Protein AF-A0A260V8D3-F1 (afdb_monomer_lite)

Structure (mmCIF, N/CA/C/O backbone):
data_AF-A0A260V8D3-F1
#
_entry.id   AF-A0A260V8D3-F1
#
loop_
_atom_site.group_PDB
_atom_site.id
_atom_site.type_symbol
_atom_site.label_atom_id
_atom_site.label_alt_id
_atom_site.label_comp_id
_atom_site.label_asym_id
_atom_site.label_entity_id
_atom_site.label_seq_id
_atom_site.pdbx_PDB_ins_code
_atom_site.Cartn_x
_atom_site.Cartn_y
_atom_site.Cartn_z
_atom_site.occupancy
_atom_site.B_iso_or_equiv
_atom_site.auth_seq_id
_atom_site.auth_comp_id
_atom_site.auth_asym_id
_atom_site.auth_atom_id
_atom_site.pdbx_PDB_model_num
ATOM 1 N N . MET A 1 1 ? 22.211 -0.986 -17.052 1.00 71.12 1 MET A N 1
ATOM 2 C CA . MET A 1 1 ? 21.735 -2.228 -16.417 1.00 71.12 1 MET A CA 1
ATOM 3 C C . MET A 1 1 ? 20.265 -2.484 -16.721 1.00 71.12 1 MET A C 1
ATOM 5 O O . MET A 1 1 ? 20.011 -3.429 -17.446 1.00 71.12 1 MET A O 1
ATOM 9 N N . PHE A 1 2 ? 19.313 -1.675 -16.240 1.00 67.88 2 PHE A N 1
ATOM 10 C CA . PHE A 1 2 ? 17.875 -1.931 -16.475 1.00 67.88 2 PHE A CA 1
ATOM 11 C C . PHE A 1 2 ? 17.333 -1.320 -17.772 1.00 67.88 2 PHE A C 1
ATOM 13 O O . PHE A 1 2 ? 16.334 -1.789 -18.302 1.00 67.88 2 PHE A O 1
ATOM 20 N N . ALA A 1 3 ? 18.001 -0.285 -18.285 1.00 75.62 3 ALA A N 1
ATOM 21 C CA . ALA A 1 3 ? 17.654 0.346 -19.558 1.00 75.62 3 ALA A CA 1
ATOM 22 C C . ALA A 1 3 ? 18.094 -0.471 -20.788 1.00 75.62 3 ALA A C 1
ATOM 24 O O . ALA A 1 3 ? 17.706 -0.146 -21.905 1.00 75.62 3 ALA A O 1
ATOM 25 N N . ASP A 1 4 ? 18.918 -1.505 -20.592 1.00 82.06 4 ASP A N 1
ATOM 26 C CA . ASP A 1 4 ? 19.376 -2.398 -21.656 1.00 82.06 4 ASP A CA 1
ATOM 27 C C . ASP A 1 4 ? 18.377 -3.560 -21.809 1.00 82.06 4 ASP A C 1
ATOM 29 O O . ASP A 1 4 ? 18.324 -4.423 -20.930 1.00 82.06 4 ASP A O 1
ATOM 33 N N . PRO A 1 5 ? 17.565 -3.594 -22.881 1.00 76.62 5 PRO A N 1
ATOM 34 C CA . PRO A 1 5 ? 16.476 -4.558 -23.031 1.00 76.62 5 PRO A CA 1
ATOM 35 C C . PRO A 1 5 ? 16.957 -5.996 -23.269 1.00 76.62 5 PRO A C 1
ATOM 37 O O . PRO A 1 5 ? 16.194 -6.938 -23.045 1.00 76.62 5 PRO A O 1
ATOM 40 N N . GLU A 1 6 ? 18.205 -6.186 -23.704 1.00 84.44 6 GLU A N 1
ATOM 41 C CA . GLU A 1 6 ? 18.755 -7.514 -23.987 1.00 84.44 6 GLU A CA 1
ATOM 42 C C . GLU A 1 6 ? 19.137 -8.266 -22.711 1.00 84.44 6 GLU A C 1
ATOM 44 O O . GLU A 1 6 ? 19.240 -9.497 -22.716 1.00 84.44 6 GLU A O 1
ATOM 49 N N . ARG A 1 7 ? 19.279 -7.547 -21.594 1.00 87.56 7 ARG A N 1
ATOM 50 C CA . ARG A 1 7 ? 19.604 -8.126 -20.294 1.00 87.56 7 ARG A CA 1
ATOM 51 C C . ARG A 1 7 ? 18.429 -8.864 -19.669 1.00 87.56 7 ARG A C 1
ATOM 53 O O . ARG A 1 7 ? 17.275 -8.444 -19.745 1.00 87.56 7 ARG A O 1
ATOM 60 N N . LEU A 1 8 ? 18.755 -9.952 -18.976 1.00 87.81 8 LEU A N 1
ATOM 61 C CA . LEU A 1 8 ? 17.786 -10.764 -18.246 1.00 87.81 8 LEU A CA 1
ATOM 62 C C . LEU A 1 8 ? 17.034 -9.929 -17.201 1.00 87.81 8 LEU A C 1
ATOM 64 O O . LEU A 1 8 ? 15.817 -10.039 -17.082 1.00 87.81 8 LEU A O 1
ATOM 68 N N . GLU A 1 9 ? 17.739 -9.049 -16.492 1.00 84.81 9 GLU A N 1
ATOM 69 C CA . GLU A 1 9 ? 17.170 -8.205 -15.442 1.00 84.81 9 GLU A CA 1
ATOM 70 C C . GLU A 1 9 ? 16.109 -7.243 -15.989 1.00 84.81 9 GLU A C 1
ATOM 72 O O . GLU A 1 9 ? 15.081 -7.034 -15.348 1.00 84.81 9 GLU A O 1
ATOM 77 N N . ALA A 1 10 ? 16.316 -6.698 -17.191 1.00 84.44 10 ALA A N 1
ATOM 78 C CA . ALA A 1 10 ? 15.344 -5.823 -17.840 1.00 84.44 10 ALA A CA 1
ATOM 79 C C . ALA A 1 10 ? 14.084 -6.587 -18.274 1.00 84.44 10 ALA A C 1
ATOM 81 O O . ALA A 1 10 ? 12.976 -6.062 -18.149 1.00 84.44 10 ALA A O 1
ATOM 82 N N . ARG A 1 11 ? 14.227 -7.838 -18.734 1.00 86.81 11 ARG A N 1
ATOM 83 C CA . ARG A 1 11 ? 13.082 -8.697 -19.089 1.00 86.81 11 ARG A CA 1
ATOM 84 C C . ARG A 1 11 ? 12.254 -9.064 -17.865 1.00 86.81 11 ARG A C 1
ATOM 86 O O . ARG A 1 11 ? 11.051 -8.830 -17.878 1.00 86.81 11 ARG A O 1
ATOM 93 N N . ILE A 1 12 ? 12.908 -9.531 -16.797 1.00 88.81 12 ILE A N 1
ATOM 94 C CA . ILE A 1 12 ? 12.252 -9.851 -15.519 1.00 88.81 12 ILE A CA 1
ATOM 95 C C . ILE A 1 12 ? 11.487 -8.629 -15.002 1.00 88.81 12 ILE A C 1
ATOM 97 O O . ILE A 1 12 ? 10.323 -8.728 -14.621 1.00 88.81 12 ILE A O 1
ATOM 101 N N . LEU A 1 13 ? 12.122 -7.455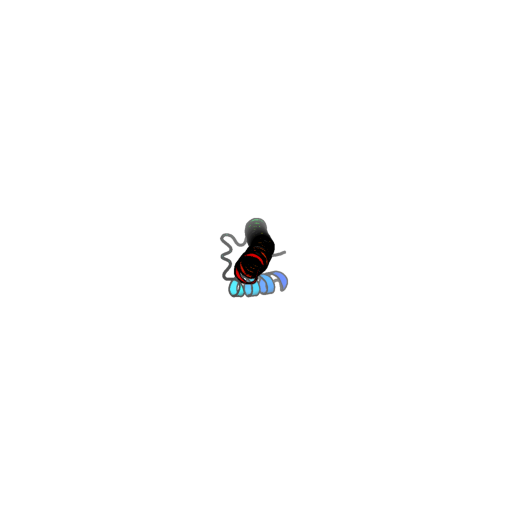 -15.029 1.00 86.12 13 LEU A N 1
ATOM 102 C CA . LEU A 1 13 ? 11.499 -6.223 -14.563 1.00 86.12 13 LEU A CA 1
ATOM 103 C C . LEU A 1 13 ? 10.285 -5.825 -15.406 1.00 86.12 13 LEU A C 1
ATOM 105 O O . LEU A 1 13 ? 9.295 -5.332 -14.870 1.00 86.12 13 LEU A O 1
ATOM 109 N N . ARG A 1 14 ? 10.350 -6.036 -16.722 1.00 83.88 14 ARG A N 1
ATOM 110 C CA . ARG A 1 14 ? 9.265 -5.714 -17.650 1.00 83.88 14 ARG A CA 1
ATOM 111 C C . ARG A 1 14 ? 8.080 -6.661 -17.494 1.00 83.88 14 ARG A C 1
ATOM 113 O O . ARG A 1 14 ? 6.947 -6.191 -17.495 1.00 83.88 14 ARG A O 1
ATOM 120 N N . GLU A 1 15 ? 8.336 -7.954 -17.321 1.00 88.19 15 GLU A N 1
ATOM 121 C CA . GLU A 1 15 ? 7.304 -8.952 -17.016 1.00 88.19 15 GLU A CA 1
ATOM 122 C C . GLU A 1 15 ? 6.615 -8.636 -15.686 1.00 88.19 15 GLU A C 1
ATOM 124 O O . GLU A 1 15 ? 5.388 -8.557 -15.623 1.00 88.19 15 GLU A O 1
ATOM 129 N N . TRP A 1 16 ? 7.396 -8.356 -14.640 1.00 89.38 16 TRP A N 1
ATOM 130 C CA . TRP A 1 16 ? 6.856 -7.937 -13.349 1.00 89.38 16 TRP A CA 1
ATOM 131 C C . TRP A 1 16 ? 6.040 -6.639 -13.463 1.00 89.38 16 TRP A C 1
ATOM 133 O O . TRP A 1 16 ? 4.920 -6.566 -12.960 1.00 89.38 16 TRP A O 1
ATOM 143 N N . ALA A 1 17 ? 6.541 -5.628 -14.181 1.00 87.12 17 ALA A N 1
ATOM 144 C CA . ALA A 1 17 ? 5.826 -4.367 -14.378 1.00 87.12 17 ALA A CA 1
ATOM 145 C C . ALA A 1 17 ? 4.495 -4.563 -15.121 1.00 87.12 17 ALA A C 1
ATOM 147 O O . ALA A 1 17 ? 3.508 -3.914 -14.781 1.00 87.12 17 ALA A O 1
ATOM 148 N N . GLN A 1 18 ? 4.438 -5.479 -16.093 1.00 86.69 18 GLN A N 1
ATOM 149 C CA . GLN A 1 18 ? 3.195 -5.845 -16.777 1.00 86.69 18 GLN A CA 1
ATOM 150 C C . GLN A 1 18 ? 2.198 -6.525 -15.834 1.00 86.69 18 GLN A C 1
ATOM 152 O O . GLN A 1 18 ? 1.025 -6.158 -15.841 1.00 86.69 18 GLN A O 1
ATOM 157 N N . GLN A 1 19 ? 2.658 -7.466 -15.002 1.00 88.50 19 GLN A N 1
ATOM 158 C CA . GLN A 1 19 ? 1.819 -8.146 -14.007 1.00 88.50 19 GLN A CA 1
ATOM 159 C C . GLN A 1 19 ? 1.232 -7.177 -12.976 1.00 88.50 19 GLN A C 1
ATOM 161 O O . GLN A 1 19 ? 0.097 -7.347 -12.546 1.00 88.50 19 GLN A O 1
ATOM 166 N N . GLN A 1 20 ? 1.999 -6.158 -12.588 1.00 85.75 20 GLN A N 1
ATOM 167 C CA . GLN A 1 20 ? 1.583 -5.138 -11.623 1.00 85.75 20 GLN A CA 1
ATOM 168 C C . GLN A 1 20 ? 0.901 -3.923 -12.281 1.00 85.75 20 GLN A C 1
ATOM 170 O O . GLN A 1 20 ? 0.610 -2.940 -11.604 1.00 85.75 20 GLN A O 1
ATOM 175 N N . HIS A 1 21 ? 0.663 -3.957 -13.599 1.00 86.75 21 HIS A N 1
ATOM 176 C CA . HIS A 1 21 ? 0.073 -2.859 -14.378 1.00 86.75 21 HIS A CA 1
ATOM 177 C C . HIS A 1 21 ? 0.814 -1.506 -14.252 1.00 86.75 21 HIS A C 1
ATOM 179 O O . HIS A 1 21 ? 0.220 -0.431 -14.367 1.00 86.75 21 HIS A O 1
ATOM 185 N N . ILE A 1 22 ? 2.133 -1.539 -14.051 1.00 85.19 22 ILE A N 1
ATOM 186 C CA . ILE A 1 22 ? 2.978 -0.352 -13.887 1.00 85.19 22 ILE A CA 1
ATOM 187 C C . ILE A 1 22 ? 3.377 0.195 -15.259 1.00 85.19 22 ILE A C 1
ATOM 189 O O . ILE A 1 22 ? 3.997 -0.488 -16.073 1.00 85.19 22 ILE A O 1
ATOM 193 N N . THR A 1 23 ? 3.086 1.474 -15.501 1.00 80.50 23 THR A N 1
ATOM 194 C CA . THR A 1 23 ? 3.514 2.164 -16.727 1.00 80.50 23 THR A CA 1
ATOM 195 C C . THR A 1 23 ? 4.856 2.861 -16.514 1.00 80.50 23 THR A C 1
ATOM 197 O O . THR A 1 23 ? 4.949 3.846 -15.778 1.00 80.50 23 THR A O 1
ATOM 200 N N . ILE A 1 24 ? 5.898 2.387 -17.199 1.00 76.31 24 ILE A N 1
ATOM 201 C CA . ILE A 1 24 ? 7.211 3.041 -17.233 1.00 76.31 24 ILE A CA 1
ATOM 202 C C . ILE A 1 24 ? 7.192 4.080 -18.362 1.00 76.31 24 ILE A C 1
ATOM 204 O O . ILE A 1 24 ? 7.066 3.737 -19.533 1.00 76.31 24 ILE A O 1
ATOM 208 N N . ARG A 1 25 ? 7.255 5.367 -18.001 1.00 71.00 25 ARG A N 1
ATOM 209 C CA . ARG A 1 25 ? 7.073 6.496 -18.937 1.00 71.00 25 ARG A CA 1
ATOM 210 C C . ARG A 1 25 ? 8.300 6.768 -19.819 1.00 71.00 25 ARG A C 1
ATOM 212 O O . ARG A 1 25 ? 8.162 7.356 -20.884 1.00 71.00 25 ARG A O 1
ATOM 219 N N . ASP A 1 26 ? 9.477 6.365 -19.352 1.00 74.88 26 ASP A N 1
ATOM 220 C CA . ASP A 1 26 ? 10.760 6.481 -20.040 1.00 74.88 26 ASP A CA 1
ATOM 221 C C . ASP A 1 26 ? 11.629 5.284 -19.628 1.00 74.88 26 ASP A C 1
ATOM 223 O O . ASP A 1 26 ? 11.769 5.009 -18.434 1.00 74.88 26 ASP A O 1
ATOM 227 N N . ASN A 1 27 ? 12.189 4.575 -20.611 1.00 74.12 27 ASN A N 1
ATOM 228 C CA . ASN A 1 27 ? 13.043 3.401 -20.402 1.00 74.12 27 ASN A CA 1
ATOM 229 C C . ASN A 1 27 ? 14.457 3.773 -19.917 1.00 74.12 27 ASN A C 1
ATOM 231 O O . ASN A 1 27 ? 15.314 2.898 -19.798 1.00 74.12 27 ASN A O 1
ATOM 235 N N . SER A 1 28 ? 14.719 5.050 -19.625 1.00 83.69 28 SER A N 1
ATOM 236 C CA . SER A 1 28 ? 15.915 5.461 -18.895 1.00 83.69 28 SER A CA 1
ATOM 237 C C . SER A 1 28 ? 15.980 4.810 -17.510 1.00 83.69 28 SER A C 1
ATOM 239 O O . SER A 1 28 ? 14.968 4.579 -16.846 1.00 83.69 28 SER A O 1
ATOM 241 N N . GLU A 1 29 ? 17.195 4.557 -17.020 1.00 83.88 29 GLU A N 1
ATOM 242 C CA . GLU A 1 29 ? 17.387 3.956 -15.693 1.00 83.88 29 GLU A CA 1
ATOM 243 C C . GLU A 1 29 ? 16.767 4.801 -14.579 1.00 83.88 29 GLU A C 1
ATOM 245 O O . GLU A 1 29 ? 16.200 4.266 -13.631 1.00 83.88 29 GLU A O 1
ATOM 250 N N . SER A 1 30 ? 16.819 6.129 -14.710 1.00 86.25 30 SER A N 1
ATOM 251 C CA . SER A 1 30 ? 16.167 7.039 -13.770 1.00 86.25 30 SER A CA 1
ATOM 252 C C . SER A 1 30 ? 14.641 6.961 -13.847 1.00 86.25 30 SER A C 1
ATOM 254 O O . SER A 1 30 ? 13.979 7.062 -12.815 1.00 86.25 30 SER A O 1
ATOM 256 N N . GLY A 1 31 ? 14.067 6.781 -15.041 1.00 83.94 31 GLY A N 1
ATOM 257 C CA . GLY A 1 31 ? 12.631 6.564 -15.224 1.00 83.94 31 GLY A CA 1
ATOM 258 C C . GLY A 1 31 ? 12.165 5.270 -14.560 1.00 83.94 31 GLY A C 1
ATOM 259 O O . GLY A 1 31 ? 11.204 5.278 -13.787 1.00 83.94 31 GLY A O 1
ATOM 260 N N . IL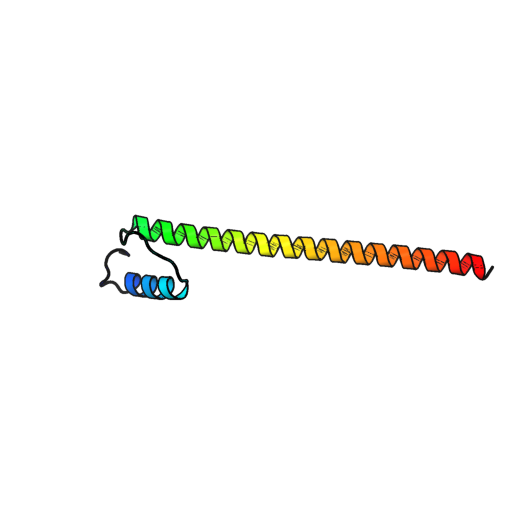E A 1 32 ? 12.919 4.194 -14.776 1.00 85.12 32 ILE A N 1
ATOM 261 C CA . ILE A 1 32 ? 12.705 2.887 -14.150 1.00 85.12 32 ILE A CA 1
ATOM 262 C C . ILE A 1 32 ? 12.825 2.984 -12.621 1.00 85.12 32 ILE A C 1
ATOM 264 O O . ILE A 1 32 ? 11.928 2.545 -11.901 1.00 85.12 32 ILE A O 1
ATOM 268 N N . ALA A 1 33 ? 13.879 3.623 -12.107 1.00 86.25 33 ALA A N 1
ATOM 269 C CA . ALA A 1 33 ? 14.081 3.795 -10.669 1.00 86.25 33 ALA A CA 1
ATOM 270 C C . ALA A 1 33 ? 12.941 4.592 -10.017 1.00 86.25 33 ALA A C 1
ATOM 272 O O . ALA A 1 33 ? 12.449 4.212 -8.957 1.00 86.25 33 ALA A O 1
ATOM 273 N N . ARG A 1 34 ? 12.463 5.666 -10.659 1.00 88.25 34 ARG A N 1
ATOM 274 C CA . ARG A 1 34 ? 11.312 6.438 -10.162 1.00 88.25 34 ARG A CA 1
ATOM 275 C C . ARG A 1 34 ? 10.029 5.614 -10.141 1.00 88.25 34 ARG A C 1
ATOM 277 O O . ARG A 1 34 ? 9.264 5.740 -9.190 1.00 88.25 34 ARG A O 1
ATOM 284 N N . ALA A 1 35 ? 9.794 4.786 -11.159 1.00 87.44 35 ALA A N 1
ATOM 285 C CA . ALA A 1 35 ? 8.634 3.900 -11.189 1.00 87.44 35 ALA A CA 1
ATOM 286 C C . ALA A 1 35 ? 8.675 2.897 -10.024 1.00 87.44 35 ALA A C 1
ATOM 288 O O . ALA A 1 35 ? 7.687 2.754 -9.309 1.00 87.44 35 ALA A O 1
ATOM 289 N N . LEU A 1 36 ? 9.835 2.285 -9.766 1.00 88.12 36 LEU A N 1
ATOM 290 C CA . LEU A 1 36 ? 10.015 1.358 -8.644 1.00 88.12 36 LEU A CA 1
ATOM 291 C C . LEU A 1 36 ? 9.867 2.037 -7.283 1.00 88.12 36 LEU A C 1
ATOM 293 O O . LEU A 1 36 ? 9.173 1.515 -6.413 1.00 88.12 36 LEU A O 1
ATOM 297 N N . LEU A 1 37 ? 10.464 3.218 -7.105 1.00 89.69 37 LEU A N 1
ATOM 298 C CA . LEU A 1 37 ? 10.318 4.000 -5.875 1.00 89.69 37 LEU A CA 1
ATOM 299 C C . LEU A 1 37 ? 8.860 4.379 -5.617 1.00 89.69 37 LEU A C 1
ATOM 301 O O . LEU A 1 37 ? 8.401 4.309 -4.480 1.00 89.69 37 LEU A O 1
ATOM 305 N N . ARG A 1 38 ? 8.125 4.752 -6.669 1.00 89.19 38 ARG A N 1
ATOM 306 C CA . ARG A 1 38 ? 6.702 5.072 -6.564 1.00 89.19 38 ARG A CA 1
ATOM 307 C C . ARG A 1 38 ? 5.893 3.865 -6.100 1.00 89.19 38 ARG A C 1
ATOM 309 O O . ARG A 1 38 ? 5.131 3.992 -5.150 1.00 89.19 38 ARG A O 1
ATOM 316 N N . VAL A 1 39 ? 6.095 2.710 -6.726 1.00 90.75 39 VAL A N 1
ATOM 317 C CA . VAL A 1 39 ? 5.383 1.472 -6.375 1.00 90.75 39 VAL A CA 1
ATOM 318 C C . VAL A 1 39 ? 5.720 1.036 -4.952 1.00 90.75 39 VAL A C 1
ATOM 320 O O . VAL A 1 39 ? 4.826 0.699 -4.182 1.00 90.75 39 VAL A O 1
ATOM 323 N N . GLY A 1 40 ? 6.993 1.117 -4.558 1.00 90.19 40 GLY A N 1
ATOM 324 C CA . GLY A 1 40 ? 7.410 0.832 -3.185 1.00 90.19 40 GLY A CA 1
ATOM 325 C C . GLY A 1 40 ? 6.770 1.774 -2.160 1.00 90.19 40 GLY A C 1
ATOM 326 O O . GLY A 1 40 ? 6.340 1.328 -1.097 1.00 90.19 40 GLY A O 1
ATOM 327 N N . ALA A 1 41 ? 6.655 3.066 -2.478 1.00 92.00 41 ALA A N 1
ATOM 328 C CA . ALA A 1 41 ? 5.989 4.039 -1.614 1.00 92.00 41 ALA A CA 1
ATOM 329 C C . ALA A 1 41 ? 4.472 3.799 -1.516 1.00 92.00 41 ALA A C 1
ATOM 331 O O . ALA A 1 41 ? 3.901 3.932 -0.434 1.00 92.00 41 ALA A O 1
ATOM 332 N N . GLU A 1 42 ? 3.825 3.428 -2.623 1.00 91.81 42 GLU A N 1
ATOM 333 C CA . GLU A 1 42 ? 2.403 3.067 -2.654 1.00 91.81 42 GLU A CA 1
ATOM 334 C C . GLU A 1 42 ? 2.137 1.811 -1.806 1.00 91.81 42 GLU A C 1
ATOM 336 O O . GLU A 1 42 ? 1.272 1.851 -0.931 1.00 91.81 42 GLU A O 1
ATOM 341 N N . ALA A 1 43 ? 2.954 0.763 -1.947 1.00 92.19 43 ALA A N 1
ATOM 342 C CA . ALA A 1 43 ? 2.857 -0.450 -1.132 1.00 92.19 43 ALA A CA 1
ATOM 343 C C . ALA A 1 43 ? 3.087 -0.181 0.368 1.00 92.19 43 ALA A C 1
ATOM 345 O O . ALA A 1 43 ? 2.387 -0.721 1.226 1.00 92.19 43 ALA A O 1
ATOM 346 N N . LEU A 1 44 ? 4.046 0.689 0.713 1.00 92.38 44 LEU A N 1
ATOM 347 C CA . LEU A 1 44 ? 4.281 1.079 2.106 1.00 92.38 44 LEU A CA 1
ATOM 348 C C . LEU A 1 44 ? 3.084 1.838 2.689 1.00 92.38 44 LEU A C 1
ATOM 350 O O . LEU A 1 44 ? 2.708 1.613 3.841 1.00 92.38 44 LEU A O 1
ATOM 354 N N . ARG A 1 45 ? 2.479 2.729 1.897 1.00 91.44 45 ARG A N 1
ATOM 355 C CA . ARG A 1 45 ? 1.279 3.466 2.296 1.00 91.44 45 ARG A CA 1
ATOM 356 C C . ARG A 1 45 ? 0.103 2.524 2.532 1.00 91.44 45 ARG A C 1
ATOM 358 O O . ARG A 1 45 ? -0.597 2.695 3.524 1.00 91.44 45 ARG A O 1
ATOM 365 N N . GLU A 1 46 ? -0.114 1.555 1.649 1.00 93.06 46 GLU A N 1
ATOM 366 C CA . GLU A 1 46 ? -1.184 0.565 1.794 1.00 93.06 46 GLU A CA 1
ATOM 367 C C . GLU A 1 46 ? -1.015 -0.254 3.077 1.00 93.06 46 GLU A C 1
ATOM 369 O O . GLU A 1 46 ? -1.936 -0.318 3.888 1.00 93.06 46 GLU A O 1
ATOM 374 N N . LYS A 1 47 ? 0.198 -0.747 3.345 1.00 92.12 47 LYS A N 1
ATOM 375 C CA . LYS A 1 47 ? 0.509 -1.461 4.591 1.00 92.12 47 LYS A CA 1
ATOM 376 C C . LYS A 1 47 ? 0.282 -0.606 5.842 1.00 92.12 47 LYS A C 1
ATOM 378 O O . LYS A 1 47 ? -0.174 -1.105 6.868 1.00 92.12 47 LYS A O 1
ATOM 383 N N . ALA A 1 48 ? 0.610 0.685 5.780 1.00 91.81 48 ALA A N 1
ATOM 384 C CA . ALA A 1 48 ? 0.353 1.602 6.888 1.00 91.81 48 ALA A CA 1
ATOM 385 C C . ALA A 1 48 ? -1.153 1.820 7.119 1.00 91.81 48 ALA A C 1
ATOM 387 O O . ALA A 1 48 ? -1.582 1.928 8.267 1.00 91.81 48 ALA A O 1
ATOM 388 N N . LEU A 1 49 ? -1.956 1.864 6.049 1.00 93.75 49 LEU A N 1
ATOM 389 C CA . LEU A 1 49 ? -3.414 1.944 6.152 1.00 93.75 49 LEU A CA 1
ATOM 390 C C . LEU A 1 49 ? -4.004 0.667 6.746 1.00 93.75 49 LEU A C 1
ATOM 392 O O . LEU A 1 49 ? -4.826 0.763 7.651 1.00 93.75 49 LEU A O 1
ATOM 396 N N . GLU A 1 50 ? -3.569 -0.503 6.279 1.00 94.25 50 GLU A N 1
ATOM 397 C CA . GLU A 1 50 ? -3.984 -1.802 6.819 1.00 94.25 50 GLU A CA 1
ATOM 398 C C . GLU A 1 50 ? -3.722 -1.878 8.330 1.00 94.25 50 GLU A C 1
ATOM 400 O O . GLU A 1 50 ? -4.647 -2.109 9.106 1.00 94.25 50 GLU A O 1
ATOM 405 N N . ALA A 1 51 ? -2.504 -1.535 8.765 1.00 92.00 51 ALA A N 1
ATOM 406 C CA . ALA A 1 51 ? -2.162 -1.484 10.186 1.00 92.00 51 ALA A CA 1
ATOM 407 C C . ALA A 1 51 ? -3.035 -0.487 10.973 1.00 92.00 51 ALA A C 1
ATOM 409 O O . ALA A 1 51 ? -3.466 -0.777 12.087 1.00 92.00 51 ALA A O 1
ATOM 410 N N . GLY A 1 52 ? -3.327 0.684 10.397 1.00 91.25 52 GLY A N 1
ATOM 411 C CA . GLY A 1 52 ? -4.212 1.670 11.019 1.00 91.25 52 GLY A CA 1
ATOM 412 C C . GLY A 1 52 ? -5.654 1.174 11.167 1.00 91.25 52 GLY A C 1
ATOM 413 O O . GLY A 1 52 ? -6.292 1.429 12.190 1.00 91.25 52 GLY A O 1
ATOM 414 N N . TYR A 1 53 ? -6.169 0.442 10.177 1.00 93.81 53 TYR A N 1
ATOM 415 C CA . TYR A 1 53 ? -7.497 -0.165 10.246 1.00 93.81 53 TYR A CA 1
ATOM 416 C C . TYR A 1 53 ? -7.569 -1.299 11.269 1.00 93.81 53 TYR A C 1
ATOM 418 O O . TYR A 1 53 ? -8.578 -1.402 11.969 1.00 93.81 53 TYR A O 1
ATOM 426 N N . ASP A 1 54 ? -6.512 -2.098 11.406 1.00 94.12 54 ASP A N 1
ATOM 427 C CA . ASP A 1 54 ? -6.434 -3.144 12.427 1.00 94.12 54 ASP A CA 1
ATOM 428 C C . ASP A 1 54 ? -6.483 -2.567 13.845 1.00 94.12 54 ASP A C 1
ATOM 430 O O . ASP A 1 54 ? -7.219 -3.073 14.695 1.00 94.12 54 ASP A O 1
ATOM 434 N N . GLU A 1 55 ? -5.747 -1.484 14.109 1.00 91.38 55 GLU A N 1
ATOM 435 C CA . GLU A 1 55 ? -5.809 -0.794 15.403 1.00 91.38 55 GLU A CA 1
ATOM 436 C C . GLU A 1 55 ? -7.202 -0.205 15.658 1.00 91.38 55 GLU A C 1
ATOM 438 O O . GLU A 1 55 ? -7.800 -0.448 16.707 1.00 91.38 55 GLU A O 1
ATOM 443 N N . LEU A 1 56 ? -7.798 0.461 14.664 1.00 91.75 56 LEU A N 1
ATOM 444 C CA . LEU A 1 56 ? -9.159 0.985 14.793 1.00 91.75 56 LEU A CA 1
ATOM 445 C C . LEU A 1 56 ? -10.185 -0.128 15.077 1.00 91.75 56 LEU A C 1
ATOM 447 O O . LEU A 1 56 ? -11.124 0.060 15.856 1.00 91.75 56 LEU A O 1
ATOM 451 N N . ALA A 1 57 ? -10.025 -1.299 14.459 1.00 92.38 57 ALA A N 1
ATOM 452 C CA . ALA A 1 57 ? -10.891 -2.447 14.697 1.00 92.38 57 ALA A CA 1
ATOM 453 C C . ALA A 1 57 ? -10.765 -2.980 16.136 1.00 92.38 57 ALA A C 1
ATOM 455 O O . ALA A 1 57 ? -11.779 -3.379 16.727 1.00 92.38 57 ALA A O 1
ATOM 456 N N . LYS A 1 58 ? -9.556 -2.958 16.716 1.00 90.44 58 LYS A N 1
ATOM 457 C CA . LYS A 1 58 ? -9.315 -3.326 18.122 1.00 90.44 58 LYS A CA 1
ATOM 458 C C . LYS A 1 58 ? -10.007 -2.354 19.073 1.00 90.44 58 LYS A C 1
ATOM 460 O O . LYS A 1 58 ? -10.783 -2.813 19.914 1.00 90.44 58 LYS A O 1
ATOM 465 N N . ASP A 1 59 ? -9.835 -1.051 18.872 1.00 88.75 59 ASP A N 1
ATOM 466 C CA . ASP A 1 59 ? -10.464 -0.013 19.702 1.00 88.75 59 ASP A CA 1
ATOM 467 C C . ASP A 1 59 ? -11.995 -0.141 19.698 1.00 88.75 59 ASP A C 1
ATOM 469 O O . ASP A 1 59 ? -12.662 -0.107 20.737 1.00 88.75 59 ASP A O 1
ATOM 473 N 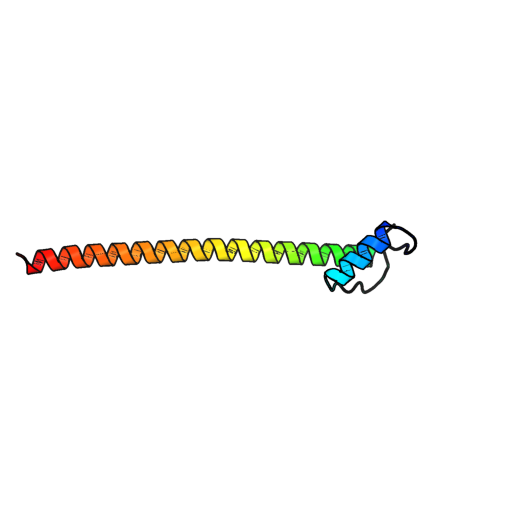N . GLN A 1 60 ? -12.582 -0.381 18.522 1.00 88.12 60 GLN A N 1
ATOM 474 C CA . GLN A 1 60 ? -14.023 -0.607 18.383 1.00 88.12 60 GLN A CA 1
ATOM 475 C C . GLN A 1 60 ? -14.492 -1.894 19.078 1.00 88.12 60 GLN A C 1
ATOM 477 O O . GLN A 1 60 ? -15.611 -1.970 19.599 1.00 88.12 60 GLN A O 1
ATOM 482 N N . ALA A 1 61 ? -13.679 -2.952 19.076 1.00 88.81 61 ALA A N 1
ATOM 483 C CA . ALA A 1 61 ? -13.993 -4.178 19.801 1.00 88.81 61 ALA A CA 1
ATOM 484 C C . ALA A 1 61 ? -13.943 -3.962 21.322 1.00 88.81 61 ALA A C 1
ATOM 486 O O . ALA A 1 61 ? -14.826 -4.449 22.033 1.00 88.81 61 ALA A O 1
ATOM 487 N N . GLU A 1 62 ? -12.963 -3.207 21.817 1.00 86.19 62 GLU A N 1
A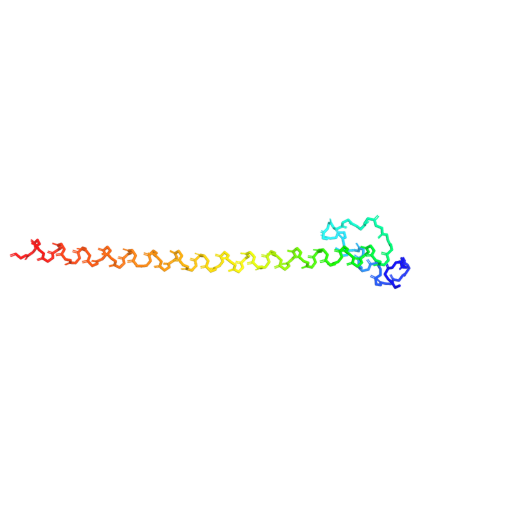TOM 488 C CA . GLU A 1 62 ? -12.839 -2.861 23.232 1.00 86.19 62 GLU A CA 1
ATOM 489 C C . GLU A 1 62 ? -14.003 -1.985 23.709 1.00 86.19 62 GLU A C 1
ATOM 491 O O . GLU A 1 62 ? -14.691 -2.352 24.665 1.00 86.19 62 GLU A O 1
ATOM 496 N N . GLY A 1 63 ? -14.338 -0.921 22.975 1.00 83.31 63 GLY A N 1
ATOM 497 C CA . GLY A 1 63 ? -15.488 -0.070 23.295 1.00 83.31 63 GLY A CA 1
ATOM 498 C C . GLY A 1 63 ? -16.812 -0.846 23.351 1.00 83.31 63 GLY A C 1
ATOM 499 O O . GLY A 1 63 ? -17.634 -0.636 24.249 1.00 83.31 63 GLY A O 1
ATOM 500 N N . ARG A 1 64 ? -17.009 -1.822 22.449 1.00 87.62 64 ARG A N 1
ATOM 501 C CA . ARG A 1 64 ? -18.175 -2.724 22.496 1.00 87.62 64 ARG A CA 1
ATOM 502 C C . ARG A 1 64 ? -18.180 -3.607 23.745 1.00 87.62 64 ARG A C 1
ATOM 504 O O . ARG A 1 64 ? -19.236 -3.765 24.364 1.00 87.62 64 ARG A O 1
ATOM 511 N N . ARG A 1 65 ? -17.027 -4.152 24.150 1.00 84.38 65 AR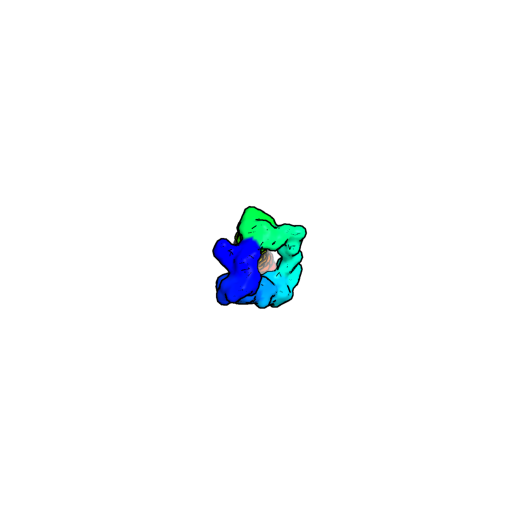G A N 1
ATOM 512 C CA . ARG A 1 65 ? -16.898 -4.943 25.390 1.00 84.38 65 ARG A CA 1
ATOM 513 C C . ARG A 1 65 ? -17.207 -4.100 26.623 1.00 84.38 65 ARG A C 1
ATOM 515 O O . ARG A 1 65 ? -17.962 -4.547 27.488 1.00 84.38 65 ARG A O 1
ATOM 522 N N . GLU A 1 66 ? -16.702 -2.870 26.689 1.00 81.75 66 GLU A N 1
ATOM 523 C CA . GLU A 1 66 ? -17.014 -1.952 27.786 1.00 81.75 66 GLU A CA 1
ATOM 524 C C . GLU A 1 66 ? -18.506 -1.630 27.861 1.00 81.75 66 GLU A C 1
ATOM 526 O O . GLU A 1 66 ? -19.107 -1.658 28.940 1.00 81.75 66 GLU A O 1
ATOM 531 N N . GLN A 1 67 ? -19.134 -1.349 26.717 1.00 85.19 67 GLN A N 1
ATOM 532 C CA . GLN A 1 67 ? -20.562 -1.062 26.663 1.00 85.19 67 GLN A CA 1
ATOM 533 C C . GLN A 1 67 ? -21.389 -2.266 27.131 1.00 85.19 67 GLN A C 1
ATOM 535 O O . GLN A 1 67 ? -22.344 -2.103 27.897 1.00 85.19 67 GLN A O 1
ATOM 540 N N . GLN A 1 68 ? -21.003 -3.479 26.729 1.00 85.06 68 GLN A N 1
ATOM 541 C CA . GLN A 1 68 ? -21.644 -4.711 27.180 1.00 85.06 68 GLN A CA 1
ATOM 542 C C . GLN A 1 68 ? -21.480 -4.912 28.694 1.00 85.06 68 GLN A C 1
ATOM 544 O O . GLN A 1 68 ? -22.454 -5.234 29.379 1.00 85.06 68 GLN A O 1
ATOM 549 N N . ALA A 1 69 ? -20.292 -4.641 29.243 1.00 86.94 69 ALA A N 1
ATOM 550 C CA . ALA A 1 69 ? -20.042 -4.703 30.681 1.00 86.94 69 ALA A CA 1
ATOM 551 C C . ALA A 1 69 ? -20.893 -3.686 31.462 1.00 86.94 69 ALA A C 1
ATOM 553 O O . ALA A 1 69 ? -21.473 -4.028 32.496 1.00 86.94 69 ALA A O 1
ATOM 554 N N . ARG A 1 70 ? -21.035 -2.452 30.957 1.00 85.38 70 ARG A N 1
ATOM 555 C CA . ARG A 1 70 ? -21.908 -1.425 31.558 1.00 85.38 70 ARG A CA 1
ATOM 556 C C . ARG A 1 70 ? -23.372 -1.858 31.555 1.00 85.38 70 ARG A C 1
ATOM 558 O O . ARG A 1 70 ? -24.037 -1.727 32.581 1.00 85.38 70 ARG A O 1
ATOM 565 N N . ARG A 1 71 ? -23.860 -2.409 30.437 1.00 84.56 71 ARG A N 1
ATOM 566 C CA . ARG A 1 71 ? -25.229 -2.942 30.338 1.00 84.56 71 ARG A CA 1
ATOM 567 C C . ARG A 1 71 ? -25.461 -4.074 31.334 1.00 84.56 71 ARG A C 1
ATOM 569 O O . ARG A 1 71 ? -26.449 -4.033 32.057 1.00 84.56 71 ARG A O 1
ATOM 576 N N . ARG A 1 72 ? -24.531 -5.027 31.437 1.00 87.12 72 ARG A N 1
ATOM 577 C CA . ARG A 1 72 ? -24.623 -6.137 32.396 1.00 87.12 72 ARG A CA 1
ATOM 578 C C . ARG A 1 72 ? -24.707 -5.640 33.843 1.00 87.12 72 ARG A C 1
ATOM 580 O O . ARG A 1 72 ? -25.620 -6.026 34.561 1.00 87.12 72 ARG A O 1
ATOM 587 N N . ARG A 1 73 ? -23.832 -4.706 34.236 1.00 86.31 73 ARG A N 1
ATOM 588 C CA . ARG A 1 73 ? -23.860 -4.083 35.575 1.00 86.31 73 ARG A CA 1
ATOM 589 C C . ARG A 1 73 ? -25.143 -3.292 35.844 1.00 86.31 73 ARG A C 1
ATOM 591 O O . ARG A 1 73 ? -25.557 -3.164 36.993 1.00 86.31 73 ARG A O 1
ATOM 598 N N . TYR A 1 74 ? -25.743 -2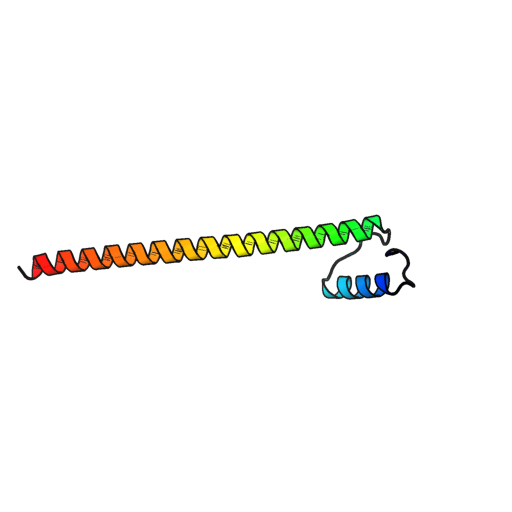.693 34.816 1.00 83.00 74 TYR A N 1
ATOM 599 C CA . TYR A 1 74 ? -27.029 -2.011 34.951 1.00 83.00 74 TYR A CA 1
ATOM 600 C C . TYR A 1 74 ? -28.160 -3.012 35.200 1.00 83.00 74 TYR A C 1
ATOM 602 O O . TYR A 1 74 ? -28.897 -2.831 36.163 1.00 83.00 74 TYR A O 1
ATOM 610 N N . VAL A 1 75 ? -28.237 -4.088 34.408 1.00 87.00 75 VAL A N 1
ATOM 611 C CA . VAL A 1 75 ? -29.219 -5.167 34.606 1.00 87.00 75 VAL A CA 1
ATOM 612 C C . VAL A 1 75 ? -29.092 -5.757 36.010 1.00 87.00 75 VAL A C 1
ATOM 614 O O . VAL A 1 75 ? -30.073 -5.769 36.736 1.00 87.00 75 VAL A O 1
ATOM 617 N N . GLU A 1 76 ? -27.881 -6.121 36.446 1.00 83.12 76 GLU A N 1
ATOM 618 C CA . GLU A 1 76 ? -27.639 -6.666 37.795 1.00 83.12 76 GLU A CA 1
ATOM 619 C C . GLU A 1 76 ? -28.071 -5.714 38.927 1.00 83.12 76 GLU A C 1
ATOM 621 O O . GLU A 1 76 ? -28.474 -6.171 39.997 1.00 83.12 76 GLU A O 1
ATOM 626 N N . ARG A 1 77 ? -27.991 -4.390 38.723 1.00 81.25 77 ARG A N 1
ATOM 627 C CA . ARG A 1 77 ? -28.491 -3.407 39.699 1.00 81.25 77 ARG A CA 1
ATOM 628 C C . ARG A 1 77 ? -30.010 -3.309 39.698 1.00 81.25 77 ARG A C 1
ATOM 630 O O . ARG A 1 77 ? -30.589 -3.272 40.775 1.00 81.25 77 ARG A O 1
ATOM 637 N N . VAL A 1 78 ? -30.627 -3.253 38.518 1.00 82.06 78 VAL A N 1
ATOM 638 C CA . VAL A 1 78 ? -32.085 -3.135 38.377 1.00 82.06 78 VAL A CA 1
ATOM 639 C C . VAL A 1 78 ? -32.784 -4.377 38.922 1.00 82.06 78 VAL A C 1
ATOM 641 O O . VAL A 1 78 ? -33.760 -4.242 39.657 1.00 82.06 78 VAL A O 1
ATOM 644 N N . ASP A 1 79 ? -32.242 -5.561 38.635 1.00 77.00 79 ASP A N 1
ATOM 645 C CA . ASP A 1 79 ? -32.779 -6.841 39.100 1.00 77.00 79 ASP A CA 1
ATOM 646 C C . ASP A 1 79 ? -32.797 -6.892 40.637 1.00 77.00 79 ASP A C 1
ATOM 648 O O . ASP A 1 79 ? -33.840 -7.114 41.244 1.00 77.00 79 ASP A O 1
ATOM 652 N N . LYS A 1 80 ? -31.686 -6.504 41.284 1.00 75.50 80 LYS A N 1
ATOM 653 C CA . LYS A 1 80 ? -31.591 -6.412 42.753 1.00 75.50 80 LYS A CA 1
ATOM 654 C C . LYS A 1 80 ? -32.598 -5.453 43.388 1.00 75.50 80 LYS A C 1
ATOM 656 O O . LYS A 1 80 ? -33.018 -5.704 44.510 1.00 75.50 80 LYS A O 1
ATOM 661 N N . THR A 1 81 ? -32.956 -4.359 42.717 1.00 76.06 81 THR A N 1
ATOM 662 C CA . THR A 1 81 ? -33.972 -3.413 43.212 1.00 76.06 81 THR A CA 1
ATOM 663 C C . THR A 1 81 ? -35.411 -3.870 42.990 1.00 76.06 81 THR A C 1
ATOM 665 O O . THR A 1 81 ? -36.291 -3.345 43.656 1.00 76.06 81 THR A O 1
ATOM 668 N N . TYR A 1 82 ? -35.665 -4.806 42.072 1.00 61.78 82 TYR A N 1
ATOM 669 C CA . TYR A 1 82 ? -37.009 -5.345 41.817 1.00 61.78 82 TYR A CA 1
ATOM 670 C C . TYR A 1 82 ? -37.293 -6.644 42.586 1.00 61.78 82 TYR A C 1
ATOM 672 O O . TYR A 1 82 ? -38.454 -6.999 42.767 1.00 61.78 82 TYR A O 1
ATOM 680 N N . THR A 1 83 ? -36.253 -7.353 43.035 1.00 59.69 83 THR A N 1
ATOM 681 C CA . THR A 1 83 ? -36.367 -8.576 43.851 1.00 59.69 83 THR A CA 1
ATOM 682 C C . THR A 1 83 ? -36.215 -8.345 45.363 1.00 59.69 83 THR A C 1
ATOM 684 O O . THR A 1 83 ? -36.174 -9.323 46.108 1.00 59.69 83 THR A O 1
ATOM 687 N N . ALA A 1 84 ? -36.073 -7.093 45.811 1.00 53.53 84 ALA A N 1
ATOM 688 C CA . ALA A 1 84 ? -36.013 -6.691 47.222 1.00 53.53 84 ALA A CA 1
ATOM 689 C C . ALA A 1 84 ? -37.346 -6.076 47.661 1.00 53.53 84 ALA A C 1
ATOM 691 O O . ALA A 1 84 ? -37.757 -6.349 48.810 1.00 53.53 84 ALA A O 1
#

Sequence (84 aa):
MFADPERLEARILREWAQQQHITIRDNSESGIARALLRVGAEALREKALEAGYDELAKDQAEGRREQQARRRRYVERVDKTYTA

Radius of gyration: 27.53 Å; chains: 1; bounding box: 59×18×71 Å

Foldseek 3Di:
DLLDCVDPNVVVLVVVCVVVVQDQPDSPPVSSVVSVVVVVVVVVVVVVVVVVVVVVVVVVVVVVVVVVVVVVVVCVVVVVVVVD

Secondary structure (DSSP, 8-state):
--S-TTSHHHHHHHHHHHHTT---S--SHHHHHHHHHHHHHHHHHHHHHHHHHHHHHHHHHHHHHHHHHHHHHHHHHHHHHH--

pLDDT: mean 84.84, std 7.62, range [53.53, 94.25]